Protein AF-A0A443RUF5-F1 (afdb_monomer_lite)

Foldseek 3Di:
DQDQLVVCVVPVVVVLVVLVVVLVVVCVVQNQADEAEEDEAEQCFLVPSVVVSVV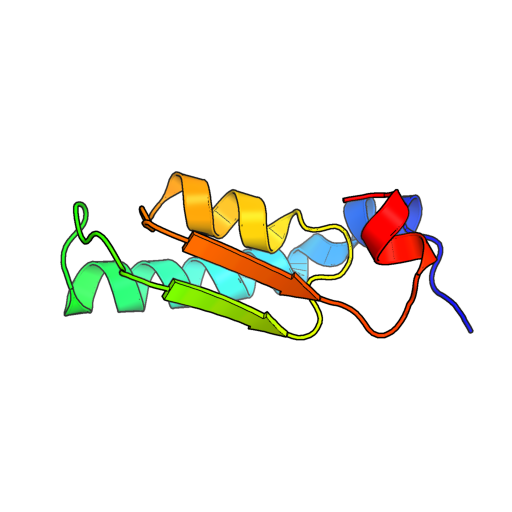RYHYNYYHYDRPDVNRVVND

pLDDT: mean 92.89, std 6.96, range [53.88, 98.0]

Secondary structure (DSSP, 8-state):
----HHHHHHH-HHHHHHHHHHHHHHHHHH-TTPEEEEEEEET-TTSHHHHHHHHH-EEEEEEEE-S-HHHHHH-

InterPro domains:
  IPR029063 S-adenosyl-L-methionine-dependent methyltransferase superfamily [G3DSA:3.40.50.150] (2-75)
  IPR029063 S-adenosyl-L-methionine-dependent methyltransferase superfamily [SSF53335] (4-75)

Radius of gyration: 13.0 Å; chains: 1; bounding box: 29×21×36 Å

Sequence (75 aa):
MNPNPKQYNEHNHPHRRDAKKLFSLITNDFGPSKKFGTVIDIGCGTGNVTLDFLQHMKCDKLIAFDKNELMIEFA

Organism: NCBI:txid299467

Structure (mmCIF, N/CA/C/O backbone):
data_AF-A0A443RUF5-F1
#
_entry.id   AF-A0A443RUF5-F1
#
loop_
_atom_site.group_PDB
_atom_site.id
_atom_site.type_symbol
_atom_site.label_atom_id
_atom_site.label_alt_id
_atom_site.label_comp_id
_atom_site.label_asym_id
_atom_site.label_entity_id
_atom_site.label_seq_id
_atom_site.pdbx_PDB_ins_code
_atom_site.Cartn_x
_atom_site.Cartn_y
_atom_site.Cartn_z
_atom_site.occupancy
_atom_site.B_iso_or_equiv
_atom_site.auth_seq_id
_atom_site.auth_comp_id
_atom_site.auth_asym_id
_atom_site.auth_atom_id
_atom_site.pdbx_PDB_model_num
ATOM 1 N N . MET A 1 1 ? 9.062 5.574 -18.604 1.00 53.88 1 MET A N 1
ATOM 2 C CA . MET A 1 1 ? 10.107 4.744 -17.969 1.00 53.88 1 MET A CA 1
ATOM 3 C C . MET A 1 1 ? 9.446 3.937 -16.873 1.00 53.88 1 MET A C 1
ATOM 5 O O . MET A 1 1 ? 8.758 4.545 -16.062 1.00 53.88 1 MET A O 1
ATOM 9 N N . ASN A 1 2 ? 9.615 2.614 -16.870 1.00 59.38 2 ASN A N 1
ATOM 10 C CA . ASN A 1 2 ? 9.205 1.793 -15.731 1.00 59.38 2 ASN A CA 1
ATOM 11 C C . ASN A 1 2 ? 10.260 1.987 -14.634 1.00 59.38 2 ASN A C 1
ATOM 13 O O . ASN A 1 2 ? 11.429 1.690 -14.887 1.00 59.38 2 ASN A O 1
ATOM 17 N N . PRO A 1 3 ? 9.907 2.561 -13.471 1.00 75.75 3 PRO A N 1
ATOM 18 C CA . PRO A 1 3 ? 10.870 2.736 -12.397 1.00 75.75 3 PRO A CA 1
ATOM 19 C C . PRO A 1 3 ? 11.347 1.366 -11.912 1.00 75.75 3 PRO A C 1
ATOM 21 O O . PRO A 1 3 ? 10.548 0.442 -11.778 1.00 75.75 3 PRO A O 1
ATOM 24 N N . ASN A 1 4 ? 12.649 1.241 -11.656 1.00 92.00 4 ASN A N 1
ATOM 25 C CA . ASN A 1 4 ? 13.213 0.061 -11.012 1.00 92.00 4 ASN A CA 1
ATOM 26 C C . ASN A 1 4 ? 12.588 -0.068 -9.605 1.00 92.00 4 ASN A C 1
ATOM 28 O O . ASN A 1 4 ? 12.747 0.865 -8.809 1.00 92.00 4 ASN A O 1
ATOM 32 N N . PRO A 1 5 ? 11.899 -1.180 -9.278 1.00 94.12 5 PRO A N 1
ATOM 33 C CA . PRO A 1 5 ? 11.201 -1.324 -8.000 1.00 94.12 5 PRO A CA 1
ATOM 34 C C . PRO A 1 5 ? 12.126 -1.177 -6.791 1.00 94.12 5 PRO A C 1
ATOM 36 O O . PRO A 1 5 ? 11.805 -0.461 -5.848 1.00 94.12 5 PRO A O 1
ATOM 39 N N . LYS A 1 6 ? 13.336 -1.742 -6.843 1.00 94.81 6 LYS A N 1
ATOM 40 C CA . LYS A 1 6 ? 14.312 -1.622 -5.753 1.00 94.81 6 LYS A CA 1
ATOM 41 C C . LYS A 1 6 ? 14.725 -0.168 -5.519 1.00 94.81 6 LYS A C 1
ATOM 43 O O . LYS A 1 6 ? 14.684 0.305 -4.387 1.00 94.81 6 LYS A O 1
ATOM 48 N N . GLN A 1 7 ? 15.049 0.560 -6.589 1.00 93.81 7 GLN A N 1
ATOM 49 C CA . GLN A 1 7 ? 15.387 1.983 -6.479 1.00 93.81 7 GLN A CA 1
ATOM 50 C C . GLN A 1 7 ? 14.203 2.798 -5.955 1.00 93.81 7 GLN A C 1
ATOM 52 O O . GLN A 1 7 ? 14.392 3.663 -5.103 1.00 93.81 7 GLN A O 1
ATOM 57 N N . TYR A 1 8 ? 12.985 2.517 -6.425 1.00 92.94 8 TYR A N 1
ATOM 58 C CA . TYR A 1 8 ? 11.784 3.184 -5.929 1.00 92.94 8 TYR A CA 1
ATOM 59 C C . TYR A 1 8 ? 11.594 2.947 -4.425 1.00 92.94 8 TYR A C 1
ATOM 61 O O . TYR A 1 8 ? 11.393 3.902 -3.675 1.00 92.94 8 TYR A O 1
ATOM 69 N N . ASN A 1 9 ? 11.736 1.699 -3.976 1.00 94.44 9 ASN A N 1
ATOM 70 C CA . ASN A 1 9 ? 11.619 1.323 -2.571 1.00 94.44 9 ASN A CA 1
ATOM 71 C C . ASN A 1 9 ? 12.645 2.041 -1.678 1.00 94.44 9 ASN A C 1
ATOM 73 O O . ASN A 1 9 ? 12.320 2.450 -0.566 1.00 94.44 9 ASN A O 1
ATOM 77 N N . GLU A 1 10 ? 13.878 2.195 -2.166 1.00 93.38 10 GLU A N 1
ATOM 78 C CA . GLU A 1 10 ? 14.973 2.844 -1.438 1.00 93.38 10 GLU A CA 1
ATOM 79 C C . GLU A 1 10 ? 14.826 4.373 -1.376 1.00 93.38 10 GLU A C 1
ATOM 81 O O . GLU A 1 10 ? 15.249 4.980 -0.399 1.00 93.38 10 GLU A O 1
ATOM 86 N N . HIS A 1 11 ? 14.205 5.008 -2.376 1.00 92.56 11 HIS A N 1
ATOM 87 C CA . HIS A 1 11 ? 14.196 6.473 -2.504 1.00 92.56 11 HIS A CA 1
ATOM 88 C C . HIS A 1 11 ? 12.842 7.132 -2.209 1.00 92.56 11 HIS A C 1
ATOM 90 O O . HIS A 1 11 ? 12.729 8.359 -2.251 1.00 92.56 11 HIS A O 1
ATOM 96 N N . ASN A 1 12 ? 11.797 6.374 -1.865 1.00 89.38 12 ASN A N 1
ATOM 97 C CA . ASN A 1 12 ? 10.461 6.935 -1.635 1.00 89.38 12 ASN A CA 1
ATOM 98 C C . ASN A 1 12 ? 10.242 7.562 -0.240 1.00 89.38 12 ASN A C 1
ATOM 100 O O . ASN A 1 12 ? 9.101 7.731 0.198 1.00 89.38 12 ASN A O 1
ATOM 104 N N . HIS A 1 13 ? 11.313 7.980 0.442 1.00 91.06 13 HIS A N 1
ATOM 105 C CA . HIS A 1 13 ? 11.254 8.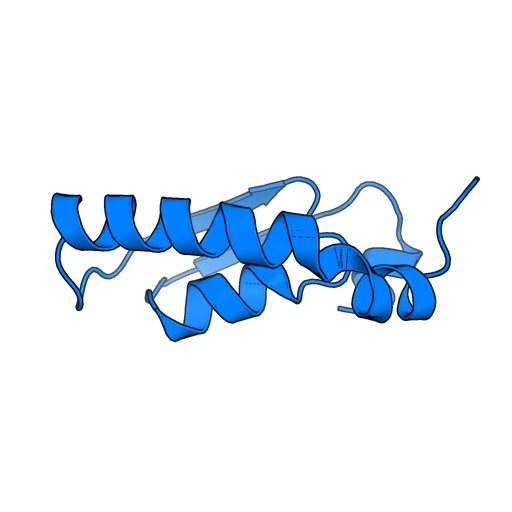623 1.760 1.00 91.06 13 HIS A CA 1
ATOM 106 C C . HIS A 1 13 ? 10.272 9.804 1.864 1.00 91.06 13 HIS A C 1
ATOM 108 O O . HIS A 1 13 ? 9.579 9.882 2.884 1.00 91.06 13 HIS A O 1
ATOM 114 N N . PRO A 1 14 ? 10.153 10.709 0.866 1.00 92.94 14 PRO A N 1
ATOM 115 C CA . PRO A 1 14 ? 9.170 11.789 0.930 1.00 92.94 14 PRO A CA 1
ATOM 116 C C . PRO A 1 14 ? 7.732 11.264 1.022 1.00 92.94 14 PRO A C 1
ATOM 118 O O . PRO A 1 14 ? 6.986 11.707 1.893 1.00 92.94 14 PRO A O 1
ATOM 121 N N . HIS A 1 15 ? 7.383 10.252 0.218 1.00 92.81 15 HIS A N 1
ATOM 122 C CA . HIS A 1 15 ? 6.057 9.628 0.229 1.00 92.81 15 HIS A CA 1
ATOM 123 C C . HIS A 1 15 ? 5.753 8.991 1.587 1.00 92.81 15 HIS A C 1
ATOM 125 O O . HIS A 1 15 ? 4.696 9.236 2.161 1.00 92.81 15 HIS A O 1
ATOM 131 N N . ARG A 1 16 ? 6.712 8.250 2.160 1.00 93.50 16 ARG A N 1
ATOM 132 C CA . ARG A 1 16 ? 6.559 7.647 3.496 1.00 93.50 16 ARG A CA 1
ATOM 133 C C . ARG A 1 16 ? 6.382 8.700 4.592 1.00 93.50 16 ARG A C 1
ATOM 135 O O . ARG A 1 16 ? 5.585 8.516 5.509 1.00 93.50 16 ARG A O 1
ATOM 142 N N . ARG A 1 17 ? 7.109 9.821 4.518 1.00 94.50 17 ARG A N 1
ATOM 143 C CA . ARG A 1 17 ? 6.982 10.925 5.485 1.00 94.50 17 ARG A CA 1
ATOM 144 C C . ARG A 1 17 ? 5.600 11.569 5.425 1.00 94.50 17 ARG A C 1
ATOM 146 O O . ARG A 1 17 ? 5.020 11.842 6.474 1.00 94.50 17 ARG A O 1
ATOM 153 N N . ASP A 1 18 ? 5.090 11.827 4.229 1.00 95.38 18 ASP A N 1
ATOM 154 C CA . ASP A 1 18 ? 3.787 12.471 4.076 1.00 95.38 18 ASP A CA 1
ATOM 155 C C . ASP A 1 18 ? 2.644 11.500 4.417 1.00 95.38 18 ASP A C 1
ATOM 157 O O . ASP A 1 18 ? 1.704 11.890 5.111 1.00 95.38 18 ASP A O 1
ATOM 161 N N . ALA A 1 19 ? 2.792 10.210 4.094 1.00 94.75 19 ALA A N 1
ATOM 162 C CA . ALA A 1 19 ? 1.874 9.158 4.530 1.00 94.75 19 ALA A CA 1
ATOM 163 C C . ALA A 1 19 ? 1.776 9.059 6.062 1.00 94.75 19 ALA A C 1
ATOM 165 O O . ALA A 1 19 ? 0.675 8.990 6.599 1.00 94.75 19 ALA A O 1
ATOM 166 N N . LYS A 1 20 ? 2.895 9.158 6.797 1.00 93.88 20 LYS A N 1
ATOM 167 C CA . LYS A 1 20 ? 2.875 9.166 8.274 1.00 93.88 20 LYS A CA 1
ATOM 168 C C . LYS A 1 20 ? 2.018 10.290 8.860 1.00 93.88 20 LYS A C 1
ATOM 170 O O . LYS A 1 20 ? 1.336 10.075 9.860 1.00 93.88 20 LYS A O 1
ATOM 175 N N . LYS A 1 21 ? 2.026 11.480 8.248 1.00 95.56 21 LYS A N 1
ATOM 176 C CA . LYS A 1 21 ? 1.149 12.582 8.680 1.00 95.56 21 LYS A CA 1
ATOM 177 C C . LYS A 1 21 ? -0.318 12.213 8.472 1.00 95.56 21 LYS A C 1
ATOM 179 O O . LYS A 1 21 ? -1.124 12.421 9.371 1.00 95.56 21 LYS A O 1
ATOM 184 N N . LEU A 1 22 ? -0.641 11.617 7.325 1.00 94.44 22 LEU A N 1
ATOM 185 C CA . LEU A 1 22 ? -1.993 11.158 7.021 1.00 94.44 22 LEU A CA 1
ATOM 186 C C . LEU A 1 22 ? -2.456 10.060 7.991 1.00 94.44 22 LEU A C 1
ATOM 188 O O . LEU A 1 22 ? -3.569 10.125 8.502 1.00 94.44 22 LEU A O 1
ATOM 192 N N . PHE A 1 23 ? -1.596 9.089 8.308 1.00 93.19 23 PHE A N 1
ATOM 193 C CA . PHE A 1 23 ? -1.924 8.028 9.264 1.00 93.19 23 PHE A CA 1
ATOM 194 C C . PHE A 1 23 ? -2.179 8.576 10.668 1.00 93.19 23 PHE A C 1
ATOM 196 O O . PHE A 1 23 ? -3.068 8.077 11.355 1.00 93.19 23 PHE A O 1
ATOM 203 N N . SER A 1 24 ? -1.455 9.622 11.077 1.00 93.19 24 SER A N 1
ATOM 204 C CA . SER A 1 24 ? -1.707 10.320 12.342 1.00 93.19 24 SER A CA 1
ATOM 205 C C . SER A 1 24 ? -3.087 10.980 12.363 1.00 93.19 24 SER A C 1
ATOM 207 O O . SER A 1 24 ? -3.824 10.818 13.330 1.00 93.19 24 SER A O 1
ATOM 209 N N . LEU A 1 25 ? -3.491 11.639 11.271 1.00 94.75 25 LEU A N 1
ATOM 210 C CA . LEU A 1 25 ? -4.835 12.218 11.150 1.00 94.75 25 LEU A CA 1
ATOM 211 C C . LEU A 1 25 ? -5.922 11.143 11.245 1.00 94.75 25 LEU A C 1
ATOM 213 O O . LEU A 1 25 ? -6.821 11.255 12.069 1.00 94.75 25 LEU A O 1
ATOM 217 N N . ILE A 1 26 ? -5.783 10.051 10.490 1.00 93.00 26 ILE A N 1
ATOM 218 C CA . ILE A 1 26 ? -6.729 8.928 10.546 1.00 93.00 26 ILE A CA 1
ATOM 219 C C . ILE A 1 26 ? -6.777 8.330 11.963 1.00 93.00 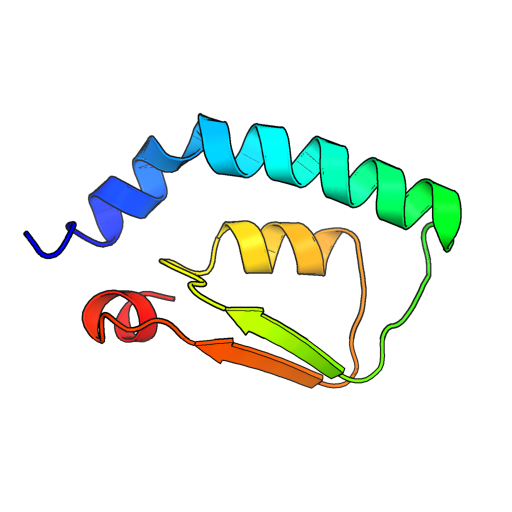26 ILE A C 1
ATOM 221 O O . ILE A 1 26 ? -7.848 8.023 12.480 1.00 93.00 26 ILE A O 1
ATOM 225 N N . THR A 1 27 ? -5.628 8.193 12.623 1.00 92.50 27 THR A N 1
ATOM 226 C CA . THR A 1 27 ? -5.564 7.700 14.006 1.00 92.50 27 THR A CA 1
ATOM 227 C C . THR A 1 27 ? -6.276 8.636 14.979 1.00 92.50 27 THR A C 1
ATOM 229 O O . THR A 1 27 ? -6.955 8.161 15.886 1.00 92.50 27 THR A O 1
ATOM 232 N N . ASN A 1 28 ? -6.158 9.950 14.794 1.00 94.31 28 ASN A N 1
ATOM 233 C CA . ASN A 1 28 ? -6.846 10.929 15.633 1.00 94.31 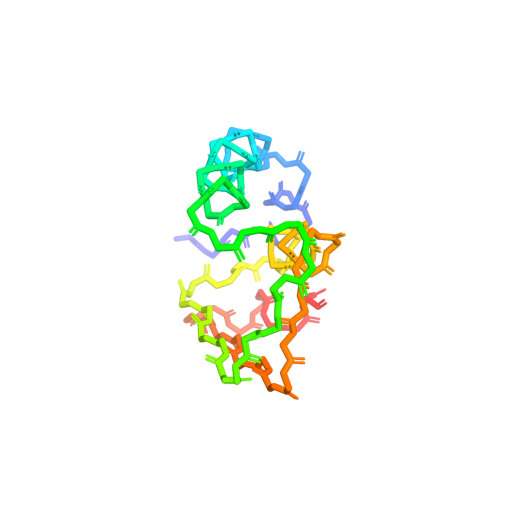28 ASN A CA 1
ATOM 234 C C . ASN A 1 28 ? -8.364 10.895 15.417 1.00 94.31 28 ASN A C 1
ATOM 236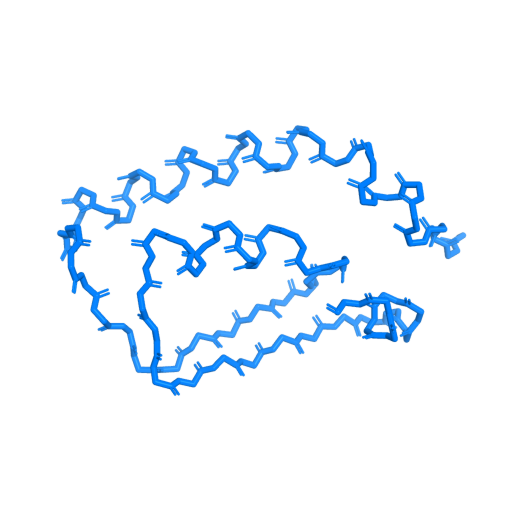 O O . ASN A 1 28 ? -9.114 10.956 16.388 1.00 94.31 28 ASN A O 1
ATOM 240 N N . ASP A 1 29 ? -8.808 10.746 14.169 1.00 95.12 29 ASP A N 1
ATOM 241 C CA . ASP A 1 29 ? -10.229 10.772 13.812 1.00 95.12 29 ASP A CA 1
ATOM 242 C C . ASP A 1 29 ? -10.961 9.482 14.211 1.00 95.12 29 ASP A C 1
ATOM 244 O O . ASP A 1 29 ? -12.133 9.512 14.591 1.00 95.12 29 ASP A O 1
ATOM 248 N N . PHE A 1 30 ? -10.285 8.330 14.131 1.00 92.56 30 PHE A N 1
ATOM 249 C CA . PHE A 1 30 ? -10.915 7.016 14.309 1.00 92.56 30 PHE A CA 1
ATOM 250 C C . PHE A 1 30 ? -10.407 6.215 15.515 1.00 92.56 30 PHE A C 1
ATOM 252 O O . PHE A 1 30 ? -10.985 5.173 15.844 1.00 92.56 30 PHE A O 1
ATOM 259 N N . GLY A 1 31 ? -9.355 6.690 16.176 1.00 90.06 31 GLY A N 1
ATOM 260 C CA . GLY A 1 31 ? -8.694 6.035 17.298 1.00 90.06 31 GLY A CA 1
ATOM 261 C C . GLY A 1 31 ? -7.583 5.052 16.882 1.00 90.06 31 GLY A C 1
ATOM 262 O O . GLY A 1 31 ? -7.578 4.525 15.767 1.00 90.06 31 GLY A O 1
ATOM 263 N N . PRO A 1 32 ? -6.655 4.734 17.805 1.00 85.19 32 PRO A N 1
ATOM 264 C CA . PRO A 1 32 ? -5.449 3.936 17.532 1.00 85.19 32 PRO A CA 1
ATOM 265 C C . PRO A 1 32 ? -5.708 2.447 17.285 1.00 85.19 32 PRO A C 1
ATOM 267 O O . PRO A 1 32 ? -4.814 1.719 16.868 1.00 85.19 32 PRO A O 1
ATOM 270 N N . SER A 1 33 ? -6.915 1.964 17.569 1.00 84.19 33 SER A N 1
ATOM 271 C CA . SER A 1 33 ? -7.294 0.555 17.428 1.00 84.19 33 SER A CA 1
ATOM 272 C C . SER A 1 33 ? -8.342 0.332 16.343 1.00 84.19 33 SER A C 1
ATOM 274 O O . SER A 1 33 ? -8.935 -0.751 16.273 1.00 84.19 33 SER A O 1
ATOM 276 N N . LYS A 1 34 ? -8.590 1.336 15.489 1.00 88.25 34 LYS A N 1
ATOM 277 C CA . LYS A 1 34 ? -9.593 1.218 14.437 1.00 88.25 34 LYS A CA 1
ATOM 278 C C . LYS A 1 34 ? -9.261 0.050 13.508 1.00 88.25 34 LYS A C 1
ATOM 280 O O . LYS A 1 34 ? -8.168 -0.051 12.951 1.00 88.25 34 LYS A O 1
ATOM 285 N N . LYS A 1 35 ? -10.257 -0.817 13.319 1.00 94.25 35 LYS A N 1
ATOM 286 C CA . LYS A 1 35 ? -10.266 -1.843 12.280 1.00 94.25 35 LYS A CA 1
ATOM 287 C C . LYS A 1 35 ? -11.155 -1.383 11.127 1.00 94.25 35 LYS A C 1
ATOM 289 O O . LYS A 1 35 ? -12.319 -1.040 11.342 1.00 94.25 35 LYS A O 1
ATOM 294 N N . PHE A 1 36 ? -10.599 -1.365 9.925 1.00 95.00 36 PHE A N 1
ATOM 295 C CA . PHE A 1 36 ? -11.306 -1.103 8.677 1.00 95.00 36 PHE A CA 1
ATOM 296 C C . PHE A 1 36 ? -11.818 -2.417 8.076 1.00 95.00 36 PHE A C 1
ATOM 298 O O . PHE A 1 36 ? -11.235 -3.473 8.294 1.00 95.00 36 PHE A O 1
ATOM 305 N N . GLY A 1 37 ? -12.908 -2.364 7.312 1.00 97.69 37 GLY A N 1
ATOM 306 C CA . GLY A 1 37 ? -13.394 -3.538 6.585 1.00 97.69 37 GLY A CA 1
ATOM 307 C C . GLY A 1 37 ? -12.485 -3.845 5.394 1.00 97.69 37 GLY A C 1
ATOM 308 O O . GLY A 1 37 ? -11.518 -4.596 5.499 1.00 97.69 37 GLY A O 1
ATOM 309 N N . THR A 1 38 ? -12.780 -3.219 4.254 1.00 97.69 38 THR A N 1
ATOM 310 C CA . THR A 1 38 ? -11.944 -3.308 3.048 1.00 97.69 38 THR A CA 1
ATOM 311 C C . THR A 1 38 ? -11.140 -2.028 2.862 1.00 97.69 38 THR A C 1
ATOM 313 O O . THR A 1 38 ? -11.708 -0.938 2.877 1.00 97.69 38 THR A O 1
ATOM 316 N N . VAL A 1 39 ? -9.834 -2.173 2.658 1.00 97.06 39 VAL A N 1
ATOM 317 C CA . VAL A 1 39 ? -8.918 -1.102 2.259 1.00 97.06 39 VAL A CA 1
ATOM 318 C C . VAL A 1 39 ? -8.480 -1.362 0.826 1.00 97.06 39 VAL A C 1
ATOM 320 O O . VAL A 1 39 ? -8.122 -2.488 0.475 1.00 97.06 39 VAL A O 1
ATOM 323 N N . ILE A 1 40 ? -8.540 -0.320 0.002 1.00 98.00 40 ILE A N 1
ATOM 324 C CA . ILE A 1 40 ? -8.130 -0.362 -1.398 1.00 98.00 40 ILE A CA 1
ATOM 325 C C . ILE A 1 40 ? -6.968 0.611 -1.567 1.00 98.00 40 ILE A C 1
ATOM 327 O O . ILE A 1 40 ? -7.139 1.806 -1.333 1.00 98.00 40 ILE A O 1
ATOM 331 N N . ASP A 1 41 ? -5.809 0.095 -1.962 1.00 97.19 41 ASP A N 1
ATOM 332 C CA . ASP A 1 41 ? -4.603 0.878 -2.216 1.00 97.19 41 ASP A CA 1
ATOM 333 C C . ASP A 1 41 ? -4.331 0.957 -3.723 1.00 97.19 41 ASP A C 1
ATOM 335 O O . ASP A 1 41 ? -4.060 -0.052 -4.380 1.00 97.19 41 ASP A O 1
ATOM 339 N N . ILE A 1 42 ? -4.466 2.165 -4.270 1.00 97.25 42 ILE A N 1
ATOM 340 C CA . ILE A 1 42 ? -4.420 2.447 -5.705 1.00 97.25 42 ILE A CA 1
ATOM 341 C C . ILE A 1 42 ? -3.077 3.089 -6.037 1.00 97.25 42 ILE A C 1
ATOM 343 O O . ILE A 1 42 ? -2.817 4.224 -5.643 1.00 97.25 42 ILE A O 1
ATOM 347 N N . GLY A 1 43 ? -2.260 2.394 -6.828 1.00 95.75 43 GLY A N 1
ATOM 348 C CA . GLY A 1 43 ? -0.881 2.804 -7.086 1.00 95.75 43 GLY A CA 1
ATOM 349 C C . GLY A 1 43 ? 0.021 2.471 -5.902 1.00 95.75 43 GLY A C 1
ATOM 350 O O . GLY A 1 43 ? 0.747 3.338 -5.418 1.00 95.75 43 GLY A O 1
ATOM 351 N N . CYS A 1 44 ? -0.047 1.223 -5.430 1.00 96.19 44 CYS A N 1
ATOM 352 C CA . CYS A 1 44 ? 0.665 0.778 -4.232 1.00 96.19 44 CYS A CA 1
ATOM 353 C C . CYS A 1 44 ? 2.198 0.811 -4.374 1.00 96.19 44 CYS A C 1
ATOM 355 O O . CYS A 1 44 ? 2.914 0.714 -3.373 1.00 96.19 44 CYS A O 1
ATOM 357 N N . GLY A 1 45 ? 2.728 0.940 -5.599 1.00 95.38 45 GLY A N 1
ATOM 358 C CA . GLY A 1 45 ? 4.158 0.859 -5.859 1.00 95.38 45 GLY A CA 1
ATOM 359 C C . GLY A 1 45 ? 4.733 -0.432 -5.281 1.00 95.38 45 GLY A C 1
ATOM 360 O O . GLY A 1 45 ? 4.142 -1.499 -5.409 1.00 95.38 45 GLY A O 1
ATOM 361 N N . THR A 1 46 ? 5.855 -0.326 -4.575 1.00 96.25 46 THR A N 1
ATOM 362 C CA . THR A 1 46 ? 6.539 -1.465 -3.938 1.00 96.25 46 THR A CA 1
ATOM 363 C C . THR A 1 46 ? 5.874 -1.947 -2.645 1.00 96.25 46 THR A C 1
ATOM 365 O O . THR A 1 46 ? 6.490 -2.691 -1.890 1.00 96.25 46 THR A O 1
ATOM 368 N N . GLY A 1 47 ? 4.681 -1.445 -2.306 1.00 96.25 47 GLY A N 1
ATOM 369 C CA . GLY A 1 47 ? 3.919 -1.852 -1.123 1.00 96.25 47 GLY A CA 1
ATOM 370 C C . GLY A 1 47 ? 4.459 -1.346 0.220 1.00 96.25 47 GLY A C 1
ATOM 371 O O . GLY A 1 47 ? 3.848 -1.573 1.262 1.00 96.25 47 GLY A O 1
ATOM 372 N N . ASN A 1 48 ? 5.586 -0.631 0.257 1.00 95.44 48 ASN A N 1
ATOM 373 C CA . ASN A 1 48 ? 6.212 -0.261 1.531 1.00 95.44 48 ASN A CA 1
ATOM 374 C C . ASN A 1 48 ? 5.418 0.793 2.335 1.00 95.44 48 ASN A C 1
ATOM 376 O O . ASN A 1 48 ? 5.427 0.758 3.564 1.00 95.44 48 ASN A O 1
ATOM 380 N N . VAL A 1 49 ? 4.693 1.696 1.668 1.00 95.69 49 VAL A N 1
ATOM 381 C CA . VAL A 1 49 ? 3.764 2.634 2.321 1.00 95.69 49 VAL A CA 1
ATOM 382 C C . VAL A 1 49 ? 2.519 1.887 2.802 1.00 95.69 49 VAL A C 1
ATOM 384 O O . VAL A 1 49 ? 2.031 2.149 3.900 1.00 95.69 49 VAL A O 1
ATOM 387 N N . THR A 1 50 ? 2.036 0.920 2.022 1.00 96.38 50 THR A N 1
ATOM 388 C CA . THR A 1 50 ? 0.943 0.018 2.402 1.00 96.38 50 THR A CA 1
ATOM 389 C C . THR A 1 50 ? 1.296 -0.766 3.666 1.00 96.38 50 THR A C 1
ATOM 391 O O . THR A 1 50 ? 0.482 -0.883 4.581 1.00 96.38 50 THR A O 1
ATOM 394 N N . LEU A 1 51 ? 2.537 -1.246 3.773 1.00 95.00 51 LEU A N 1
ATOM 395 C CA . LEU A 1 51 ? 3.038 -1.907 4.974 1.00 95.00 51 LEU A CA 1
ATOM 396 C C . LEU A 1 51 ? 3.082 -0.947 6.170 1.00 95.00 51 LEU A C 1
ATOM 398 O O . LEU A 1 51 ? 2.646 -1.317 7.259 1.00 95.00 51 LEU A O 1
ATOM 402 N N . ASP A 1 52 ? 3.554 0.289 5.973 1.00 93.81 52 ASP A N 1
ATOM 403 C CA . ASP A 1 52 ? 3.533 1.315 7.022 1.00 93.81 52 ASP A CA 1
ATOM 404 C C . ASP A 1 52 ? 2.094 1.584 7.512 1.00 93.81 52 ASP A C 1
ATOM 406 O O . ASP A 1 52 ? 1.880 1.738 8.715 1.00 93.81 52 ASP A O 1
ATOM 410 N N . PHE A 1 53 ? 1.094 1.592 6.621 1.00 93.06 53 PHE A N 1
ATOM 411 C CA . PHE A 1 53 ? -0.321 1.700 7.001 1.00 93.06 53 PHE A CA 1
ATOM 412 C C . PHE A 1 53 ? -0.751 0.536 7.906 1.00 93.06 53 PHE A C 1
ATOM 414 O O . PHE A 1 53 ? -1.313 0.763 8.979 1.00 93.06 53 PHE A O 1
ATOM 421 N N . LEU A 1 54 ? -0.434 -0.704 7.519 1.00 92.06 54 LEU A N 1
ATOM 422 C CA . LEU A 1 54 ? -0.804 -1.910 8.272 1.00 92.06 54 LEU A CA 1
ATOM 423 C C . LEU A 1 54 ? -0.114 -2.021 9.643 1.00 92.06 54 LEU A C 1
ATOM 425 O O . LEU A 1 54 ? -0.599 -2.731 10.522 1.00 92.06 54 LEU A O 1
ATOM 429 N N . GLN A 1 55 ? 1.001 -1.317 9.855 1.00 90.00 55 GLN A N 1
ATOM 430 C CA . GLN A 1 55 ? 1.634 -1.216 11.176 1.00 90.00 55 GLN A CA 1
ATOM 431 C C . GLN A 1 55 ? 0.848 -0.323 12.146 1.00 90.00 55 GLN A C 1
ATOM 433 O O . GLN A 1 55 ? 0.942 -0.512 13.357 1.00 90.00 55 GLN A O 1
ATOM 438 N N . HIS A 1 56 ? 0.077 0.639 11.630 1.00 86.81 56 HIS A N 1
ATOM 439 C CA . HIS A 1 56 ? -0.694 1.588 12.439 1.00 86.81 56 HIS A CA 1
ATOM 440 C C . HIS A 1 56 ? -2.179 1.223 12.511 1.00 86.81 56 HIS A C 1
ATOM 442 O O . HIS A 1 56 ? -2.864 1.612 13.452 1.00 86.81 56 HIS A O 1
ATOM 448 N N . MET A 1 57 ? -2.692 0.493 11.520 1.00 90.25 57 MET A N 1
ATOM 449 C CA . MET A 1 57 ? -4.119 0.231 11.351 1.00 90.25 57 MET A CA 1
ATOM 450 C C . MET A 1 57 ? -4.375 -1.218 10.958 1.00 90.25 57 MET A C 1
ATOM 452 O O . MET A 1 57 ? -3.535 -1.882 10.358 1.00 90.25 57 MET A O 1
ATOM 456 N N . LYS A 1 58 ? -5.572 -1.717 11.273 1.00 92.38 58 LYS A N 1
ATOM 457 C CA . LYS A 1 58 ? -5.989 -3.078 10.910 1.00 92.38 58 LYS A CA 1
ATOM 458 C C . LYS A 1 58 ? -7.060 -3.035 9.831 1.00 92.38 58 LYS A C 1
ATOM 460 O O . LYS A 1 58 ? -7.918 -2.157 9.861 1.00 92.38 58 LYS A O 1
ATOM 465 N N . CYS A 1 59 ? -7.076 -4.025 8.945 1.00 95.62 59 CYS A N 1
ATOM 466 C CA . CYS A 1 59 ? -8.185 -4.248 8.021 1.00 95.62 59 CYS A CA 1
ATOM 467 C C . CYS A 1 59 ? -8.575 -5.728 7.934 1.00 95.62 59 CYS A C 1
ATOM 469 O O . CYS A 1 59 ? -7.744 -6.594 8.203 1.00 95.62 59 CYS A O 1
ATOM 471 N N . ASP A 1 60 ? -9.823 -6.025 7.566 1.00 97.56 60 ASP A N 1
ATOM 472 C CA . ASP A 1 60 ? -10.251 -7.396 7.239 1.00 97.56 60 ASP A CA 1
ATOM 473 C C . ASP A 1 60 ? -9.732 -7.834 5.869 1.00 97.56 60 ASP A C 1
ATOM 475 O O . ASP A 1 60 ? -9.331 -8.981 5.682 1.00 97.56 60 ASP A O 1
ATOM 479 N N . LYS A 1 61 ? -9.738 -6.906 4.908 1.00 97.88 61 LYS A N 1
ATOM 480 C CA . LYS A 1 61 ? -9.311 -7.150 3.535 1.00 97.88 61 LYS A CA 1
ATOM 481 C C . LYS A 1 61 ? -8.493 -5.979 3.014 1.00 97.88 61 LYS A C 1
ATOM 483 O O . LYS A 1 61 ? -8.944 -4.837 3.073 1.00 97.88 61 LYS A O 1
ATOM 488 N N . LEU A 1 62 ? -7.332 -6.287 2.449 1.00 97.50 62 LEU A N 1
ATOM 489 C CA . LEU A 1 62 ? -6.528 -5.354 1.671 1.00 97.50 62 LEU A CA 1
ATOM 490 C C . LEU A 1 62 ? -6.567 -5.774 0.202 1.00 97.50 62 LEU A C 1
ATOM 492 O O . LEU A 1 62 ? -6.367 -6.944 -0.117 1.00 97.50 62 LEU A O 1
ATOM 496 N N . ILE A 1 63 ? -6.830 -4.815 -0.680 1.00 97.88 63 ILE A N 1
ATOM 497 C CA . ILE A 1 63 ? -6.677 -4.962 -2.125 1.00 97.88 63 ILE A CA 1
ATOM 498 C C . ILE A 1 63 ? -5.702 -3.877 -2.567 1.00 97.88 63 ILE A C 1
ATOM 500 O O . ILE A 1 63 ? -6.045 -2.699 -2.530 1.00 97.88 63 ILE A O 1
ATOM 504 N N . ALA A 1 64 ? -4.498 -4.270 -2.964 1.00 97.44 64 ALA A N 1
ATOM 505 C CA . ALA A 1 64 ? -3.484 -3.362 -3.482 1.00 97.44 64 ALA A CA 1
ATOM 506 C C . ALA A 1 64 ? -3.286 -3.628 -4.974 1.00 97.44 64 ALA A C 1
ATOM 508 O O . ALA A 1 64 ? -3.245 -4.786 -5.394 1.00 97.44 64 ALA A O 1
ATOM 509 N N . PHE A 1 65 ? -3.203 -2.571 -5.774 1.00 97.06 65 PHE A N 1
ATOM 510 C CA . PHE A 1 65 ? -2.914 -2.703 -7.195 1.00 97.06 65 PHE A CA 1
ATOM 511 C C . PHE A 1 65 ? -2.107 -1.525 -7.726 1.00 97.06 65 PHE A C 1
ATOM 513 O O . PHE A 1 65 ? -2.217 -0.387 -7.272 1.00 97.06 65 PHE A O 1
ATOM 520 N N . ASP A 1 66 ? -1.319 -1.813 -8.750 1.00 96.75 66 ASP A N 1
ATOM 521 C CA . ASP A 1 66 ? -0.477 -0.879 -9.470 1.00 96.75 66 ASP A CA 1
ATOM 522 C C . ASP A 1 66 ? -0.605 -1.187 -10.960 1.00 96.75 66 ASP A C 1
ATOM 524 O O . ASP A 1 66 ? -0.869 -2.319 -11.366 1.00 96.75 66 ASP A O 1
ATOM 528 N N . LYS A 1 67 ? -0.431 -0.163 -11.791 1.00 95.88 67 LYS A N 1
ATOM 529 C CA . LYS A 1 67 ? -0.436 -0.328 -13.247 1.00 95.88 67 LYS A CA 1
ATOM 530 C C . LYS A 1 67 ? 0.834 -1.015 -13.760 1.00 95.88 67 LYS A C 1
ATOM 532 O O . LYS A 1 67 ? 0.862 -1.443 -14.908 1.00 95.88 67 LYS A O 1
ATOM 537 N N . ASN A 1 68 ? 1.904 -1.016 -12.966 1.00 94.44 68 ASN A N 1
ATOM 538 C CA . ASN A 1 68 ? 3.188 -1.600 -13.315 1.00 94.44 68 ASN A CA 1
ATOM 539 C C . ASN A 1 68 ? 3.324 -2.979 -12.665 1.00 94.44 68 ASN A C 1
ATOM 541 O O . ASN A 1 68 ? 3.502 -3.080 -11.455 1.00 94.44 68 ASN A O 1
ATOM 545 N N . GLU A 1 69 ? 3.299 -4.028 -13.482 1.00 95.12 69 GLU A N 1
ATOM 546 C CA . GLU A 1 69 ? 3.433 -5.423 -13.043 1.00 95.12 69 GLU A CA 1
ATOM 547 C C . GLU A 1 69 ? 4.698 -5.661 -12.206 1.00 95.12 69 GLU A C 1
ATOM 549 O O . GLU A 1 69 ? 4.627 -6.301 -11.164 1.00 95.12 69 GLU A O 1
ATOM 554 N N . LEU A 1 70 ? 5.822 -5.021 -12.556 1.00 95.25 70 LEU A N 1
ATOM 555 C CA . LEU A 1 70 ? 7.077 -5.144 -11.801 1.00 95.25 70 LEU A CA 1
ATOM 556 C C . LEU A 1 70 ? 6.979 -4.615 -10.362 1.00 95.25 70 LEU A C 1
ATOM 558 O O . LEU A 1 70 ? 7.780 -4.995 -9.513 1.00 95.25 70 LEU A O 1
ATOM 562 N N . MET A 1 71 ? 6.046 -3.700 -10.086 1.00 95.44 71 MET A N 1
ATOM 5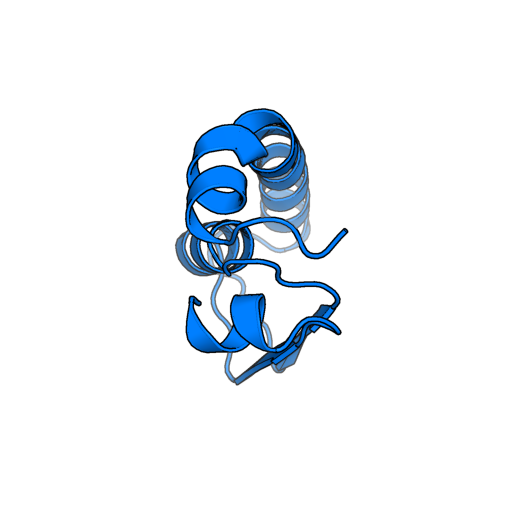63 C CA . MET A 1 71 ? 5.795 -3.232 -8.722 1.00 95.44 71 MET A CA 1
ATOM 564 C C . MET A 1 71 ? 5.023 -4.275 -7.920 1.00 95.44 71 MET A C 1
ATOM 566 O O . MET A 1 71 ? 5.352 -4.505 -6.762 1.00 95.44 71 MET A O 1
ATOM 570 N N . ILE A 1 72 ? 4.057 -4.938 -8.561 1.00 95.38 72 ILE A N 1
ATOM 571 C CA . ILE A 1 72 ? 3.264 -6.012 -7.958 1.00 95.38 72 ILE A CA 1
ATOM 572 C C . ILE A 1 72 ? 4.117 -7.245 -7.679 1.00 95.38 72 ILE A C 1
ATOM 574 O O . ILE A 1 72 ? 4.002 -7.821 -6.609 1.00 95.38 72 ILE A O 1
ATOM 578 N N . GLU A 1 73 ? 4.999 -7.625 -8.601 1.00 95.44 73 GLU A N 1
ATOM 579 C CA . GLU A 1 73 ? 5.920 -8.748 -8.394 1.00 95.44 73 GLU A CA 1
ATOM 580 C C . GLU A 1 73 ? 6.941 -8.489 -7.276 1.00 95.44 73 GLU A C 1
ATOM 582 O O . GLU A 1 73 ? 7.453 -9.433 -6.677 1.00 95.44 73 GLU A O 1
ATOM 587 N N . PHE A 1 74 ? 7.272 -7.220 -7.017 1.00 95.00 74 PHE A N 1
ATOM 588 C CA . PHE A 1 74 ? 8.228 -6.836 -5.978 1.00 95.00 74 PHE A CA 1
ATOM 589 C C . PHE A 1 74 ? 7.604 -6.750 -4.576 1.00 95.00 74 PHE A C 1
ATOM 591 O O . PHE A 1 74 ? 8.317 -6.984 -3.599 1.00 95.00 74 PHE A O 1
ATOM 598 N N . ALA A 1 75 ? 6.340 -6.325 -4.486 1.00 91.06 75 ALA A N 1
ATOM 599 C CA . ALA A 1 75 ? 5.632 -6.015 -3.239 1.00 91.06 75 ALA A CA 1
ATOM 600 C C . ALA A 1 75 ? 5.341 -7.259 -2.382 1.00 91.06 75 ALA A C 1
ATOM 602 O O . ALA A 1 75 ? 5.470 -7.136 -1.140 1.00 91.06 75 ALA A O 1
#